Protein AF-A0A2N5KPG0-F1 (afdb_monomer)

Foldseek 3Di:
DDPPDPDPPDDDDDDDPADDLVRLLVVCCVDPCNVLLCCCQVPVNCVVVVPPSVVSLVVNLVSSCVRDPDPVSSVVSSD

Sequence (79 aa):
MASRCPDPYMSNGTWDAALSDAEVLALCRRAGNAAKFERLYDRGDTVEYAGDDSAADLALVGVIAFYTQDPDQLDRLFR

pLDDT: mean 81.13, std 15.19, range [45.34, 92.06]

Solvent-accessible surface area (backbone atoms only — not comparable to full-atom values): 5108 Å² total; per-residue (Å²): 136,86,88,72,74,81,70,93,86,69,87,78,88,90,85,71,98,68,78,51,74,71,52,42,53,52,48,49,63,68,38,99,56,15,72,58,46,48,34,46,70,78,63,64,53,26,68,94,46,78,65,34,57,69,62,39,49,53,52,48,50,56,57,52,52,71,69,44,88,50,66,72,58,50,51,65,70,76,107

Mean predicted aligned error: 9.38 Å

Secondary structure (DSSP, 8-state):
----PPPS-S---SSS----HHHHHHHHHHSTTHHHHHHHHHH---GGGTT-HHHHHHHHHHHHTTT---HHHHHHHH-

Structure (mmCIF, N/CA/C/O backbone):
data_AF-A0A2N5KPG0-F1
#
_entry.id   AF-A0A2N5KPG0-F1
#
loop_
_atom_site.group_PDB
_atom_site.id
_atom_site.type_symbol
_atom_site.label_atom_id
_atom_site.label_alt_id
_atom_site.label_comp_id
_atom_site.label_asym_id
_atom_site.label_entity_id
_atom_site.label_seq_id
_atom_site.pdbx_PDB_ins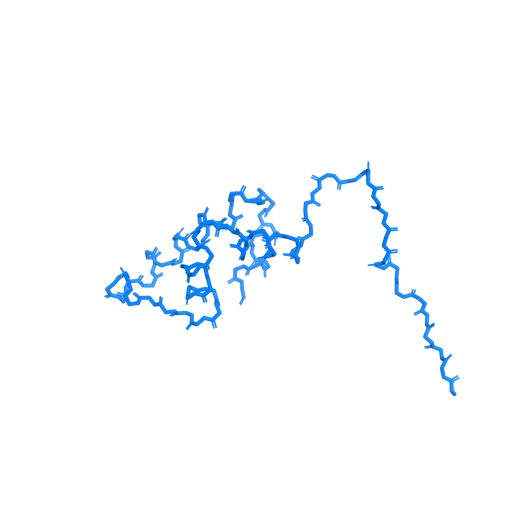_code
_atom_site.Cartn_x
_atom_site.Cartn_y
_atom_site.Cartn_z
_atom_site.occupancy
_atom_site.B_iso_or_equiv
_atom_site.auth_seq_id
_atom_site.auth_comp_id
_atom_site.auth_asym_id
_atom_site.auth_atom_id
_atom_site.pdbx_PDB_model_num
ATOM 1 N N . MET A 1 1 ? -10.970 -21.798 -35.966 1.00 48.72 1 MET A N 1
ATOM 2 C CA . MET A 1 1 ? -10.131 -22.391 -34.905 1.00 48.72 1 MET A CA 1
ATOM 3 C C . MET A 1 1 ? -8.827 -21.606 -34.804 1.00 48.72 1 MET A C 1
ATOM 5 O O . MET A 1 1 ? -8.134 -21.505 -35.801 1.00 48.72 1 MET A O 1
ATOM 9 N N . ALA A 1 2 ? -8.555 -21.061 -33.613 1.00 50.91 2 ALA A N 1
ATOM 10 C CA . ALA A 1 2 ? -7.256 -20.640 -33.069 1.00 50.91 2 ALA A CA 1
ATOM 11 C C . ALA A 1 2 ? -6.353 -19.687 -33.887 1.00 50.91 2 ALA A C 1
ATOM 13 O O . ALA A 1 2 ? -5.248 -20.053 -34.269 1.00 50.91 2 ALA A O 1
ATOM 14 N N . SER A 1 3 ? -6.751 -18.416 -33.991 1.00 49.62 3 SER A N 1
ATOM 15 C CA . SER A 1 3 ? -5.773 -17.318 -33.989 1.00 49.62 3 SER A CA 1
ATOM 16 C C . SER A 1 3 ? -5.513 -16.932 -32.535 1.00 49.62 3 SER A C 1
ATOM 18 O O . SER A 1 3 ? -6.193 -16.071 -31.986 1.00 49.62 3 SER A O 1
ATOM 20 N N . ARG A 1 4 ? -4.582 -17.622 -31.874 1.00 51.16 4 ARG A N 1
ATOM 21 C CA . ARG A 1 4 ? -3.907 -17.056 -30.703 1.00 51.16 4 ARG A CA 1
ATOM 22 C C . ARG A 1 4 ? -2.622 -16.444 -31.232 1.00 51.16 4 ARG A C 1
ATOM 24 O O . ARG A 1 4 ? -1.653 -17.159 -31.469 1.00 51.16 4 ARG A O 1
ATOM 31 N N . CYS A 1 5 ? -2.657 -15.142 -31.501 1.00 45.34 5 CYS A N 1
ATOM 32 C CA . CYS A 1 5 ? -1.426 -14.368 -31.543 1.00 45.34 5 CYS A CA 1
ATOM 33 C C . CYS A 1 5 ? -0.685 -14.633 -30.223 1.00 45.34 5 CYS A C 1
ATOM 35 O O . CYS A 1 5 ? -1.341 -14.668 -29.182 1.00 45.34 5 CYS A O 1
ATOM 37 N N . PRO A 1 6 ? 0.631 -14.866 -30.233 1.00 52.72 6 PRO A N 1
ATOM 38 C CA . PRO A 1 6 ? 1.386 -14.845 -28.994 1.00 52.72 6 PRO A CA 1
ATOM 39 C C . PRO A 1 6 ? 1.308 -13.423 -28.425 1.00 52.72 6 PRO A C 1
ATOM 41 O O . PRO A 1 6 ? 1.708 -12.468 -29.091 1.00 52.72 6 PRO A O 1
ATOM 44 N N . ASP A 1 7 ? 0.734 -13.280 -27.231 1.00 55.03 7 ASP A N 1
ATOM 45 C CA . ASP A 1 7 ? 0.734 -12.023 -26.489 1.00 55.03 7 ASP A CA 1
ATOM 46 C C . ASP A 1 7 ? 2.195 -11.566 -26.292 1.00 55.03 7 ASP A C 1
ATOM 48 O O . ASP A 1 7 ? 3.007 -12.346 -25.786 1.00 55.03 7 ASP A O 1
ATOM 52 N N . PRO A 1 8 ? 2.572 -10.329 -26.668 1.00 53.84 8 PRO A N 1
ATOM 53 C CA . PRO A 1 8 ? 3.957 -9.846 -26.615 1.00 53.84 8 PRO A CA 1
ATOM 54 C C . PRO A 1 8 ? 4.483 -9.602 -25.188 1.00 53.84 8 PRO A C 1
ATOM 56 O O . PRO A 1 8 ? 5.502 -8.943 -25.014 1.00 53.84 8 PRO A O 1
ATOM 59 N N . TYR A 1 9 ? 3.809 -10.121 -24.160 1.00 51.78 9 TYR A N 1
ATOM 60 C CA . TYR A 1 9 ? 4.140 -9.891 -22.754 1.00 51.78 9 TYR A CA 1
ATOM 61 C C . TYR A 1 9 ? 4.731 -11.126 -22.061 1.00 51.78 9 TYR A C 1
ATOM 63 O O . TYR A 1 9 ? 4.551 -11.329 -20.864 1.00 51.78 9 TYR A O 1
ATOM 71 N N . MET A 1 10 ? 5.437 -11.973 -22.814 1.00 52.56 10 MET A N 1
ATOM 72 C CA . MET A 1 10 ? 6.233 -13.058 -22.245 1.00 52.56 10 MET A CA 1
ATOM 73 C C . MET A 1 10 ? 7.702 -12.900 -22.640 1.00 52.56 10 MET A C 1
ATOM 75 O O . MET A 1 10 ? 8.079 -13.107 -23.790 1.00 52.56 10 MET A O 1
ATOM 79 N N . SER A 1 11 ? 8.503 -12.593 -21.615 1.00 63.28 11 SER A N 1
ATOM 80 C CA . SER A 1 11 ? 9.962 -12.717 -21.532 1.00 63.28 11 SER A CA 1
ATOM 81 C C . SER A 1 11 ? 10.814 -11.669 -22.255 1.00 63.28 11 SER A C 1
ATOM 83 O O . SER A 1 11 ? 11.114 -11.804 -23.435 1.00 63.28 11 SER A O 1
ATOM 85 N N . ASN A 1 12 ? 11.415 -10.763 -21.473 1.00 47.94 12 ASN A N 1
ATOM 86 C CA . ASN A 1 12 ? 12.866 -10.611 -21.550 1.00 47.94 12 ASN A CA 1
ATOM 87 C C . ASN A 1 12 ? 13.460 -10.118 -20.227 1.00 47.94 12 ASN A C 1
ATOM 89 O O . ASN A 1 12 ? 13.091 -9.067 -19.711 1.00 47.94 12 ASN A O 1
ATOM 93 N N . GLY A 1 13 ? 14.417 -10.880 -19.703 1.00 62.62 13 GLY A N 1
ATOM 94 C CA . GLY A 1 13 ? 15.323 -10.368 -18.693 1.00 62.62 13 GLY A CA 1
ATOM 95 C C . GLY A 1 13 ? 16.166 -9.218 -19.253 1.00 62.62 13 GLY A C 1
ATOM 96 O O . GLY A 1 13 ? 16.465 -9.162 -20.444 1.00 62.62 13 GLY A O 1
ATOM 97 N N . THR A 1 14 ? 16.556 -8.357 -18.316 1.00 54.47 14 THR A N 1
ATOM 98 C CA . THR A 1 14 ? 17.794 -7.569 -18.265 1.00 54.47 14 THR A CA 1
ATOM 99 C C . THR A 1 14 ? 17.909 -6.162 -18.853 1.00 54.47 14 THR A C 1
ATOM 101 O O . THR A 1 14 ? 19.012 -5.659 -18.702 1.00 54.47 14 THR A O 1
ATOM 104 N N . TRP A 1 15 ? 16.889 -5.439 -19.362 1.00 51.22 15 TRP A N 1
ATOM 105 C CA . TRP A 1 15 ? 17.152 -4.045 -19.833 1.00 51.22 15 TRP A CA 1
ATOM 106 C C . TRP A 1 15 ? 16.083 -2.939 -19.641 1.00 51.22 15 TRP A C 1
ATOM 108 O O . TRP A 1 15 ? 16.230 -1.891 -20.258 1.00 51.22 15 TRP A O 1
ATOM 118 N N . ASP A 1 16 ? 15.093 -3.077 -18.752 1.00 50.94 16 ASP A N 1
ATOM 119 C CA . ASP A 1 16 ? 14.330 -1.921 -18.225 1.00 5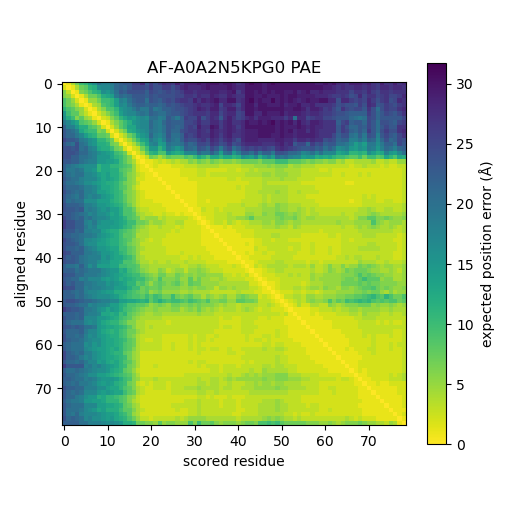0.94 16 ASP A CA 1
ATOM 120 C C . ASP A 1 16 ? 14.008 -2.197 -16.746 1.00 50.94 16 ASP A C 1
ATOM 122 O O . ASP A 1 16 ? 13.253 -3.107 -16.417 1.00 50.94 16 ASP A O 1
ATOM 126 N N . ALA A 1 17 ? 14.743 -1.561 -15.834 1.00 58.56 17 ALA A N 1
ATOM 127 C CA . ALA A 1 17 ? 14.913 -2.017 -14.451 1.00 58.56 17 ALA A CA 1
ATOM 128 C C . ALA A 1 17 ? 13.784 -1.574 -13.496 1.00 58.56 17 ALA A C 1
ATOM 130 O O . ALA A 1 17 ? 14.062 -1.170 -12.367 1.00 58.56 17 ALA A O 1
ATOM 131 N N . ALA A 1 18 ? 12.526 -1.640 -13.932 1.00 70.94 18 ALA A N 1
ATOM 132 C CA . ALA A 1 18 ? 11.359 -1.423 -13.079 1.00 70.94 18 ALA A CA 1
ATOM 133 C C . ALA A 1 18 ? 10.599 -2.746 -12.900 1.00 70.94 18 ALA A C 1
ATOM 135 O O . ALA A 1 18 ? 10.342 -3.461 -13.867 1.00 70.94 18 ALA A O 1
ATOM 136 N N . LEU A 1 19 ? 10.269 -3.098 -11.654 1.00 85.19 19 LEU A N 1
ATOM 137 C CA . LEU A 1 19 ? 9.462 -4.282 -11.350 1.00 85.19 19 LEU A CA 1
ATOM 138 C C . LEU A 1 19 ? 8.072 -4.131 -11.974 1.00 85.19 19 LEU A C 1
ATOM 140 O O . LEU A 1 19 ? 7.497 -3.046 -11.949 1.00 85.19 19 LEU A O 1
ATOM 144 N N . SER A 1 20 ? 7.502 -5.213 -12.495 1.00 88.44 20 SER A N 1
ATOM 145 C CA . SER A 1 20 ? 6.103 -5.223 -12.935 1.00 88.44 20 SER A CA 1
ATOM 146 C C . SER A 1 20 ? 5.133 -5.236 -11.747 1.00 88.44 20 SER A C 1
ATOM 148 O O . SER A 1 20 ? 5.482 -5.662 -10.645 1.00 88.44 20 SER A O 1
ATOM 150 N N . ASP A 1 21 ? 3.882 -4.823 -11.973 1.00 89.06 21 ASP A N 1
ATOM 151 C CA . ASP A 1 21 ? 2.842 -4.752 -10.933 1.00 89.06 21 ASP A CA 1
ATOM 152 C C . ASP A 1 21 ? 2.691 -6.106 -10.199 1.00 89.06 21 ASP A C 1
ATOM 154 O O . ASP A 1 21 ? 2.665 -6.182 -8.970 1.00 89.06 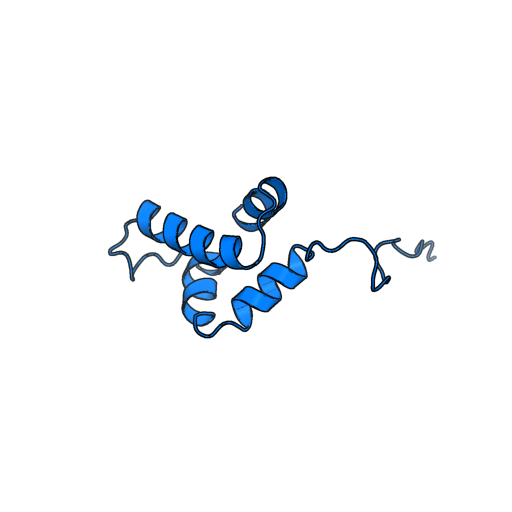21 ASP A O 1
ATOM 158 N N . ALA A 1 22 ? 2.694 -7.211 -10.955 1.00 88.75 22 ALA A N 1
ATOM 159 C CA . ALA A 1 22 ? 2.617 -8.565 -10.410 1.00 88.75 22 ALA A CA 1
ATOM 160 C C . ALA A 1 22 ? 3.855 -8.958 -9.583 1.00 88.75 22 ALA A C 1
ATOM 162 O O . ALA A 1 22 ? 3.730 -9.688 -8.597 1.00 88.75 22 ALA A O 1
ATOM 163 N N . GLU A 1 23 ? 5.046 -8.488 -9.958 1.00 90.25 23 GLU A N 1
ATOM 164 C CA . GLU A 1 23 ? 6.274 -8.722 -9.194 1.00 90.25 23 GLU A CA 1
ATOM 165 C C . GLU A 1 23 ? 6.277 -7.936 -7.887 1.00 90.25 23 GLU A C 1
ATOM 167 O O . GLU A 1 23 ? 6.630 -8.503 -6.852 1.00 90.25 23 GLU A O 1
ATOM 172 N N . VAL A 1 24 ? 5.825 -6.679 -7.905 1.00 91.44 24 VAL A N 1
ATOM 173 C CA . VAL A 1 24 ? 5.660 -5.862 -6.696 1.00 91.44 24 VAL A CA 1
ATOM 174 C C . VAL A 1 24 ? 4.700 -6.545 -5.723 1.00 91.44 24 VAL A C 1
ATOM 176 O O . VAL A 1 24 ? 5.070 -6.796 -4.576 1.00 91.44 24 VAL A O 1
ATOM 179 N N . LEU A 1 25 ? 3.516 -6.961 -6.186 1.00 91.12 25 LEU A N 1
ATOM 180 C CA . LEU A 1 25 ? 2.554 -7.697 -5.356 1.00 91.12 25 LEU A CA 1
ATOM 181 C C . LEU A 1 25 ? 3.138 -9.005 -4.817 1.00 91.12 25 LEU A C 1
ATOM 183 O O . LEU A 1 25 ? 2.947 -9.354 -3.650 1.00 91.12 25 LEU A O 1
ATOM 187 N N . ALA A 1 26 ? 3.875 -9.737 -5.653 1.00 91.38 26 ALA A N 1
ATOM 188 C CA . ALA A 1 26 ? 4.523 -10.963 -5.224 1.00 91.38 26 ALA A CA 1
ATOM 189 C C . ALA A 1 26 ? 5.587 -10.697 -4.150 1.00 91.38 26 ALA A C 1
ATOM 191 O O . ALA A 1 26 ? 5.712 -11.503 -3.234 1.00 91.38 26 ALA A O 1
ATOM 192 N N . LEU A 1 27 ? 6.337 -9.596 -4.229 1.00 91.12 27 LEU A N 1
ATOM 193 C CA . LEU A 1 27 ? 7.309 -9.201 -3.210 1.00 91.12 27 LEU A CA 1
ATOM 194 C C . LEU A 1 27 ? 6.627 -8.787 -1.904 1.00 91.12 27 LEU A C 1
ATOM 196 O O . LEU A 1 27 ? 7.032 -9.275 -0.848 1.00 91.12 27 LEU A O 1
ATOM 200 N N . CYS A 1 28 ? 5.549 -7.999 -1.967 1.00 91.38 28 CYS A N 1
ATOM 201 C CA . CYS A 1 28 ? 4.739 -7.650 -0.797 1.00 91.38 28 CYS A CA 1
ATOM 202 C C . CYS A 1 28 ? 4.210 -8.904 -0.078 1.00 91.38 28 CYS A C 1
ATOM 204 O O . CYS A 1 28 ? 4.281 -8.994 1.145 1.00 91.38 28 CYS A O 1
ATOM 206 N N . ARG A 1 29 ? 3.773 -9.922 -0.832 1.00 90.38 29 ARG A N 1
ATOM 207 C CA . ARG A 1 29 ? 3.302 -11.215 -0.292 1.00 90.38 29 ARG A CA 1
ATOM 208 C C . ARG A 1 29 ? 4.411 -12.130 0.238 1.00 90.38 29 ARG A C 1
ATOM 210 O O . ARG A 1 29 ? 4.131 -13.098 0.936 1.00 90.38 29 ARG A O 1
ATOM 217 N N . ARG A 1 30 ? 5.677 -11.854 -0.081 1.00 90.12 30 ARG A N 1
ATOM 218 C CA . ARG A 1 30 ? 6.847 -12.594 0.437 1.00 90.12 30 ARG A CA 1
ATOM 219 C C . ARG A 1 30 ? 7.503 -11.892 1.624 1.00 90.12 30 ARG A C 1
ATOM 221 O O . ARG A 1 30 ? 8.382 -12.466 2.264 1.00 90.12 30 ARG A O 1
ATOM 228 N N . ALA A 1 31 ? 7.127 -10.645 1.883 1.00 89.69 31 ALA A N 1
ATOM 229 C CA . ALA A 1 31 ? 7.694 -9.837 2.943 1.00 89.69 31 ALA A CA 1
ATOM 230 C C . ALA A 1 31 ? 7.346 -10.402 4.329 1.00 89.69 31 ALA A C 1
ATOM 232 O O . ALA A 1 31 ? 6.334 -11.075 4.517 1.00 89.69 31 ALA A O 1
ATOM 233 N N . GLY A 1 32 ? 8.147 -10.068 5.344 1.00 88.38 32 GLY A N 1
ATOM 234 C CA . GLY A 1 32 ? 7.860 -10.474 6.728 1.00 88.38 32 GLY A CA 1
ATOM 235 C C . GLY A 1 32 ? 6.533 -9.922 7.273 1.00 88.38 32 GLY A C 1
ATOM 236 O O . GLY A 1 32 ? 6.004 -10.437 8.252 1.00 88.38 32 GLY A O 1
ATOM 237 N N . ASN A 1 33 ? 5.979 -8.896 6.625 1.00 87.62 33 ASN A N 1
ATOM 238 C CA . ASN A 1 33 ? 4.685 -8.289 6.922 1.00 87.62 33 ASN A CA 1
ATOM 239 C C . ASN A 1 33 ? 3.594 -8.672 5.899 1.00 87.62 33 ASN A C 1
ATOM 241 O O . ASN A 1 33 ? 2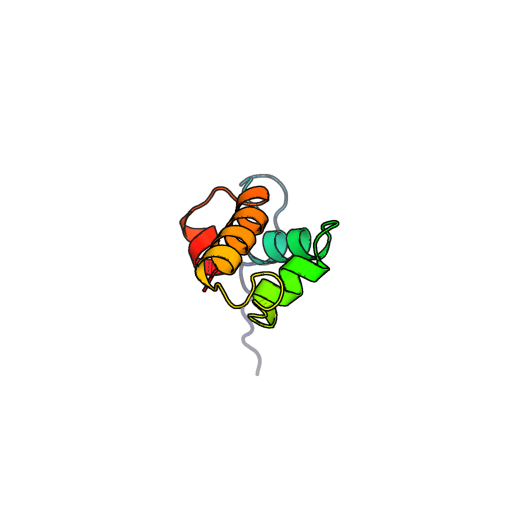.570 -7.996 5.841 1.00 87.62 33 ASN A O 1
ATOM 245 N N . ALA A 1 34 ? 3.772 -9.751 5.127 1.00 89.75 34 ALA A N 1
ATOM 246 C CA . ALA A 1 34 ? 2.809 -10.192 4.114 1.00 89.75 34 ALA A CA 1
ATOM 247 C C . ALA A 1 34 ? 1.386 -10.365 4.665 1.00 89.75 3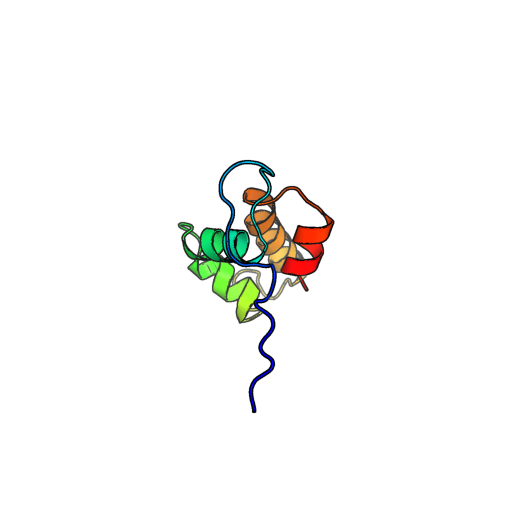4 ALA A C 1
ATOM 249 O O . ALA A 1 34 ? 0.435 -9.911 4.043 1.00 89.75 34 ALA A O 1
ATOM 250 N N . ALA A 1 35 ? 1.230 -10.917 5.874 1.00 90.38 35 ALA A N 1
ATOM 251 C CA . ALA A 1 35 ? -0.084 -11.059 6.508 1.00 90.38 35 ALA A CA 1
ATOM 252 C C . ALA A 1 35 ? -0.791 -9.707 6.716 1.00 90.38 35 ALA A C 1
ATOM 254 O O . ALA A 1 35 ? -2.001 -9.602 6.544 1.00 90.38 35 ALA A O 1
ATOM 255 N N . LYS A 1 36 ? -0.034 -8.655 7.051 1.00 88.69 36 LYS A N 1
ATOM 256 C CA . LYS A 1 36 ? -0.560 -7.291 7.169 1.00 88.69 36 LYS A CA 1
ATOM 257 C C . LYS A 1 36 ? -0.946 -6.736 5.799 1.00 88.69 36 LYS A C 1
ATOM 259 O O . LYS A 1 36 ? -2.008 -6.137 5.669 1.00 88.69 36 LYS A O 1
ATOM 264 N N . PHE A 1 37 ? -0.098 -6.953 4.794 1.00 91.31 37 PHE A N 1
ATOM 265 C CA . PHE A 1 37 ? -0.385 -6.556 3.419 1.00 91.31 37 PHE A CA 1
ATOM 266 C C . PHE A 1 37 ? -1.672 -7.215 2.909 1.00 91.31 37 PHE A C 1
ATOM 268 O O . PHE A 1 37 ? -2.561 -6.504 2.476 1.00 91.31 37 PHE A O 1
ATOM 275 N N . GLU A 1 38 ? -1.827 -8.533 3.040 1.00 91.19 38 GLU A N 1
ATOM 276 C CA . GLU A 1 38 ? -3.024 -9.262 2.590 1.00 91.19 38 GLU A CA 1
ATOM 277 C C . GLU A 1 38 ? -4.303 -8.800 3.304 1.00 91.19 38 GLU A C 1
ATOM 279 O O . GLU A 1 38 ? -5.369 -8.710 2.699 1.00 91.19 38 GLU A O 1
ATOM 284 N N . ARG A 1 39 ? -4.223 -8.471 4.599 1.00 90.31 39 ARG A N 1
ATOM 285 C CA . ARG A 1 39 ? -5.374 -7.926 5.336 1.00 90.31 39 ARG A CA 1
ATOM 286 C C . ARG A 1 39 ? -5.804 -6.564 4.806 1.00 90.31 39 ARG A C 1
ATOM 288 O O . ARG A 1 39 ? -6.993 -6.358 4.589 1.00 90.31 39 ARG A O 1
ATOM 295 N N . LEU A 1 40 ? -4.853 -5.664 4.580 1.00 89.94 40 LEU A N 1
ATOM 296 C CA . LEU A 1 40 ? -5.139 -4.325 4.069 1.00 89.94 40 LEU A CA 1
ATOM 297 C C . LEU A 1 40 ? -5.561 -4.360 2.594 1.00 89.94 40 LEU A C 1
ATOM 299 O O . LEU A 1 40 ? -6.573 -3.776 2.235 1.00 89.94 40 LEU A O 1
ATOM 303 N N . TYR A 1 41 ? -4.822 -5.095 1.765 1.00 89.81 41 TYR A N 1
ATOM 304 C CA . TYR A 1 41 ? -4.968 -5.130 0.312 1.00 89.81 41 TYR A CA 1
ATOM 305 C C . TYR A 1 41 ? -6.127 -6.008 -0.166 1.00 89.81 41 TYR A C 1
ATOM 307 O O . TYR A 1 41 ? -6.968 -5.562 -0.936 1.00 89.81 41 TYR A O 1
ATOM 315 N N . ASP A 1 42 ? -6.195 -7.268 0.282 1.00 88.75 42 ASP A N 1
ATOM 316 C CA . ASP A 1 42 ? -7.188 -8.221 -0.228 1.00 88.75 42 ASP A CA 1
ATOM 317 C C . ASP A 1 42 ? -8.519 -8.140 0.540 1.00 88.75 42 ASP A C 1
ATOM 319 O O . ASP A 1 42 ? -9.569 -8.499 0.003 1.00 88.75 42 ASP A O 1
ATOM 323 N N . ARG A 1 43 ? -8.496 -7.716 1.813 1.00 87.06 43 ARG A N 1
ATOM 324 C CA . ARG A 1 43 ? -9.692 -7.697 2.678 1.00 87.06 43 ARG A CA 1
ATOM 325 C C . ARG A 1 43 ? -10.192 -6.300 3.035 1.00 87.06 43 ARG A C 1
ATOM 327 O O . ARG A 1 43 ? -11.324 -6.212 3.503 1.00 87.06 43 ARG A O 1
ATOM 334 N N . GLY A 1 44 ? -9.381 -5.253 2.863 1.00 85.50 44 GLY A N 1
ATOM 335 C CA . GLY A 1 44 ? -9.704 -3.916 3.375 1.00 85.50 44 GLY A CA 1
ATOM 336 C C . GLY A 1 44 ? -9.903 -3.908 4.895 1.00 85.50 44 GLY A C 1
ATOM 337 O O . GLY A 1 44 ? -10.740 -3.177 5.413 1.00 85.50 44 GLY A O 1
ATOM 338 N N . ASP A 1 45 ? -9.214 -4.796 5.617 1.00 85.94 45 ASP A N 1
ATOM 339 C CA . ASP A 1 45 ? -9.409 -4.981 7.052 1.00 85.94 45 ASP A CA 1
ATOM 340 C C . ASP A 1 45 ? -8.592 -3.952 7.845 1.00 85.94 45 ASP A C 1
ATOM 342 O O . ASP A 1 45 ? -7.384 -4.105 8.047 1.00 85.94 45 ASP A O 1
ATOM 346 N N . THR A 1 46 ? -9.273 -2.908 8.316 1.00 87.50 46 THR A N 1
ATOM 347 C CA . THR A 1 46 ? -8.688 -1.782 9.060 1.00 87.50 46 THR A CA 1
ATOM 348 C C . THR A 1 46 ? -8.823 -1.935 10.580 1.00 87.50 46 THR A C 1
ATOM 350 O O . THR A 1 46 ? -8.571 -0.998 11.341 1.00 87.50 46 THR A O 1
ATOM 353 N N . VAL A 1 47 ? -9.159 -3.137 11.075 1.00 85.50 47 VAL A N 1
ATOM 354 C CA . VAL A 1 47 ? -9.357 -3.401 12.515 1.00 85.50 47 VAL A CA 1
ATOM 355 C C . VAL A 1 47 ? -8.103 -3.105 13.342 1.00 85.50 47 VAL A C 1
ATOM 357 O O . VAL A 1 47 ? -8.207 -2.564 14.442 1.00 85.50 47 VAL A O 1
ATOM 360 N N . GLU A 1 48 ? -6.908 -3.394 12.816 1.00 83.00 48 GLU A N 1
ATOM 361 C CA . GLU A 1 48 ? -5.633 -3.081 13.492 1.00 83.00 48 GLU A CA 1
ATOM 362 C C . GLU A 1 48 ? -5.363 -1.570 13.603 1.00 83.00 48 GLU A C 1
ATOM 364 O O . GLU A 1 48 ? -4.523 -1.144 14.393 1.00 83.00 48 GLU A O 1
ATOM 369 N N . TYR A 1 49 ? -6.120 -0.767 12.856 1.00 86.50 49 TYR A N 1
ATOM 370 C CA . TYR A 1 49 ? -6.084 0.691 12.842 1.00 86.50 49 TYR A CA 1
ATOM 371 C C . TYR A 1 49 ? -7.288 1.314 13.556 1.00 86.50 49 TYR A C 1
ATOM 373 O O . TYR A 1 49 ? -7.570 2.489 13.370 1.00 86.50 49 TYR A O 1
ATOM 381 N N . ALA A 1 50 ? -8.011 0.544 14.380 1.00 85.38 50 ALA A N 1
ATOM 382 C CA . ALA A 1 50 ? -9.223 0.992 15.072 1.00 85.38 50 ALA A CA 1
ATOM 383 C C . ALA A 1 50 ? -10.332 1.509 14.129 1.00 85.38 50 ALA A C 1
ATOM 385 O O . ALA A 1 50 ? -11.163 2.319 14.538 1.00 85.38 50 ALA A O 1
ATOM 386 N N . GLY A 1 51 ? -10.357 1.021 12.883 1.00 81.56 51 GLY A N 1
ATOM 387 C CA . GLY A 1 51 ? -11.277 1.496 11.848 1.00 81.56 51 GLY A CA 1
ATOM 388 C C . GLY A 1 51 ? -10.871 2.831 11.219 1.00 81.56 51 GLY A C 1
ATOM 389 O O . GLY A 1 51 ? -11.694 3.460 10.565 1.00 81.56 51 GLY A O 1
ATOM 390 N N . ASP A 1 52 ? -9.636 3.293 11.435 1.00 88.38 52 ASP A N 1
ATOM 391 C CA . ASP A 1 52 ? -9.082 4.446 10.730 1.00 88.38 52 ASP A CA 1
ATOM 392 C C . ASP A 1 52 ? -8.580 4.013 9.347 1.00 88.38 52 ASP A C 1
ATOM 394 O O . ASP A 1 52 ? -7.464 3.503 9.188 1.00 88.38 52 ASP A O 1
ATOM 398 N N . ASP A 1 53 ? -9.435 4.207 8.346 1.00 87.12 53 ASP A N 1
ATOM 399 C CA . ASP A 1 53 ? -9.133 3.860 6.959 1.00 87.12 53 ASP A CA 1
ATOM 400 C C . ASP A 1 53 ? -7.946 4.668 6.416 1.00 87.12 53 ASP A C 1
ATOM 402 O O . ASP A 1 53 ? -7.085 4.118 5.740 1.00 87.12 53 ASP A O 1
ATOM 406 N N . SER A 1 54 ? -7.796 5.938 6.812 1.00 90.56 54 SER A N 1
ATOM 407 C CA . SER A 1 54 ? -6.670 6.770 6.362 1.00 90.56 54 SER A CA 1
ATOM 408 C C . SER A 1 54 ? -5.326 6.259 6.885 1.00 90.56 54 SER A C 1
ATOM 410 O O . SER A 1 54 ? -4.327 6.251 6.161 1.00 90.56 54 SER A O 1
ATOM 412 N N . ALA A 1 55 ? -5.280 5.816 8.144 1.00 90.50 55 ALA A N 1
ATOM 413 C CA . ALA A 1 55 ? -4.078 5.219 8.721 1.00 90.50 55 ALA A CA 1
ATOM 414 C C . ALA A 1 55 ? -3.748 3.854 8.090 1.00 90.50 55 ALA A C 1
ATOM 416 O O . ALA A 1 55 ? -2.570 3.523 7.901 1.00 90.50 55 ALA A O 1
ATOM 417 N N . ALA A 1 56 ? -4.776 3.076 7.750 1.00 90.81 56 ALA A N 1
ATOM 418 C CA . ALA A 1 56 ? -4.645 1.805 7.053 1.00 90.81 56 ALA A CA 1
ATOM 419 C C . ALA A 1 56 ? -4.115 1.991 5.618 1.00 90.81 56 ALA A C 1
ATOM 421 O O . ALA A 1 56 ? -3.142 1.333 5.237 1.00 90.81 56 ALA A O 1
ATOM 422 N N . ASP A 1 57 ? -4.669 2.951 4.874 1.00 90.69 57 ASP A N 1
ATOM 423 C CA . ASP A 1 57 ? -4.240 3.322 3.524 1.00 90.69 57 ASP A CA 1
ATOM 424 C C . ASP A 1 57 ? -2.785 3.793 3.508 1.00 90.69 57 ASP A C 1
ATOM 426 O O . ASP A 1 57 ? -1.975 3.315 2.711 1.00 90.69 57 ASP A O 1
ATOM 430 N N . LEU A 1 58 ? -2.404 4.670 4.445 1.00 91.25 58 LEU A N 1
ATOM 431 C CA . LEU A 1 58 ? -1.023 5.142 4.573 1.00 91.25 58 LEU A CA 1
ATOM 432 C C . LEU A 1 58 ? -0.048 3.981 4.801 1.00 91.25 58 LEU A C 1
ATOM 434 O O . LEU A 1 58 ? 1.059 3.963 4.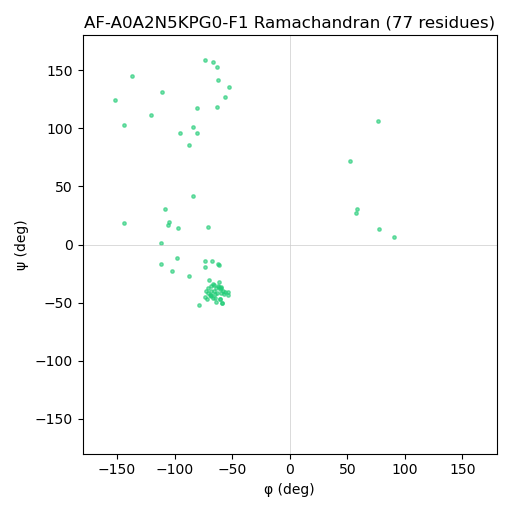255 1.00 91.25 58 LEU A O 1
ATOM 438 N N . ALA A 1 59 ? -0.448 3.000 5.607 1.00 91.19 59 ALA A N 1
ATOM 439 C CA . ALA A 1 59 ? 0.380 1.836 5.857 1.00 91.19 59 ALA A CA 1
ATOM 440 C C . ALA A 1 59 ? 0.475 0.907 4.645 1.00 91.19 59 ALA A C 1
ATOM 442 O O . ALA A 1 59 ? 1.552 0.359 4.406 1.00 91.19 59 ALA A O 1
ATOM 443 N N . LEU A 1 60 ? -0.608 0.741 3.884 1.00 91.00 60 LEU A N 1
ATOM 444 C CA . LEU A 1 60 ? -0.605 -0.040 2.652 1.00 91.00 60 LEU A CA 1
ATOM 445 C C . LEU A 1 60 ? 0.308 0.598 1.598 1.00 91.00 60 LEU A C 1
ATOM 447 O O . LEU A 1 60 ? 1.204 -0.065 1.071 1.00 91.00 60 LEU A O 1
ATOM 451 N N . VAL A 1 61 ? 0.147 1.904 1.369 1.00 92.06 61 VAL A N 1
ATOM 452 C CA . VAL A 1 61 ? 1.004 2.691 0.474 1.00 92.06 61 VAL A CA 1
ATOM 453 C C . VAL A 1 61 ? 2.465 2.598 0.906 1.00 92.06 61 VAL A C 1
ATOM 455 O O . VAL A 1 61 ? 3.331 2.378 0.066 1.00 92.06 61 VAL A O 1
ATOM 458 N N . GLY A 1 62 ? 2.755 2.671 2.208 1.00 91.06 62 GLY A N 1
ATOM 459 C CA . GLY A 1 62 ? 4.115 2.518 2.729 1.00 91.06 62 GLY A CA 1
ATOM 460 C C . GLY A 1 62 ? 4.753 1.154 2.431 1.00 91.06 62 GLY A C 1
ATOM 461 O O . GLY A 1 62 ? 5.963 1.081 2.221 1.00 91.06 62 GLY A O 1
ATOM 462 N N . VAL A 1 63 ? 3.962 0.075 2.375 1.00 91.06 63 VAL A N 1
ATOM 463 C CA . VAL A 1 63 ? 4.455 -1.261 1.992 1.00 91.06 63 VAL A CA 1
ATOM 464 C C . VAL A 1 63 ? 4.732 -1.334 0.491 1.00 91.06 63 VAL A C 1
ATOM 466 O O . VAL A 1 63 ? 5.779 -1.840 0.097 1.00 91.06 63 VAL A O 1
ATOM 469 N N . ILE A 1 64 ? 3.827 -0.821 -0.346 1.00 90.81 64 ILE A N 1
ATOM 470 C CA . ILE A 1 64 ? 3.968 -0.856 -1.811 1.00 90.81 64 ILE A CA 1
ATOM 471 C C . ILE A 1 64 ? 5.123 0.050 -2.269 1.00 90.81 64 ILE A C 1
ATOM 473 O O . ILE A 1 64 ? 5.964 -0.371 -3.064 1.00 90.81 64 ILE A O 1
ATOM 477 N N . ALA A 1 65 ? 5.229 1.253 -1.695 1.00 91.81 65 ALA A N 1
ATOM 478 C CA . ALA A 1 65 ? 6.265 2.244 -1.997 1.00 91.81 65 ALA A CA 1
ATOM 479 C C . ALA A 1 65 ? 7.695 1.773 -1.674 1.00 91.81 65 ALA A C 1
ATOM 481 O O . ALA A 1 65 ? 8.675 2.351 -2.141 1.00 91.81 65 ALA A O 1
ATOM 482 N N . PHE A 1 66 ? 7.842 0.721 -0.863 1.00 90.44 66 PHE A N 1
ATOM 483 C CA . PHE A 1 66 ? 9.142 0.103 -0.615 1.00 90.44 66 PHE A CA 1
ATOM 484 C C . PHE A 1 66 ? 9.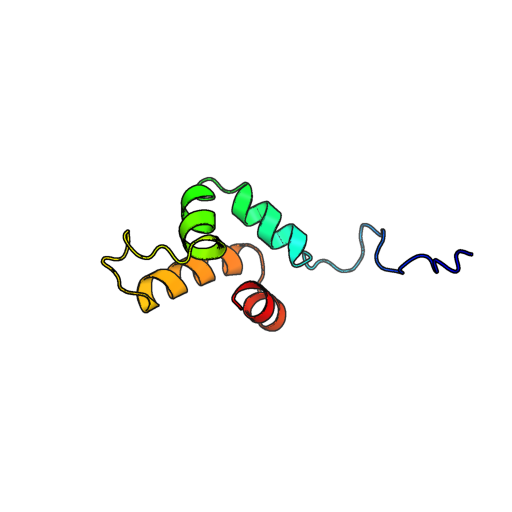674 -0.650 -1.845 1.00 90.44 66 PHE A C 1
ATOM 486 O O . PHE A 1 66 ? 10.885 -0.741 -2.039 1.00 90.44 66 PHE A O 1
ATOM 493 N N . TYR A 1 67 ? 8.777 -1.188 -2.673 1.00 89.75 67 TYR A N 1
ATOM 494 C CA . TYR A 1 67 ? 9.115 -2.015 -3.833 1.00 89.75 67 TYR A CA 1
ATOM 495 C C . TYR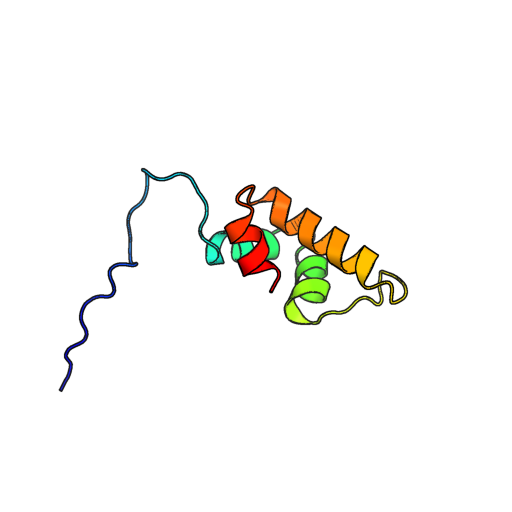 A 1 67 ? 9.018 -1.262 -5.159 1.00 89.75 67 TYR A C 1
ATOM 497 O O . TYR A 1 67 ? 9.672 -1.652 -6.121 1.00 89.75 67 TYR A O 1
ATOM 505 N N . THR A 1 68 ? 8.242 -0.183 -5.217 1.00 88.94 68 THR A N 1
ATOM 506 C CA . THR A 1 68 ? 8.165 0.687 -6.391 1.00 88.94 68 THR A CA 1
ATOM 507 C C . THR A 1 68 ? 8.176 2.159 -6.006 1.00 88.94 68 THR A C 1
ATOM 509 O O . THR A 1 68 ? 7.627 2.552 -4.982 1.00 88.94 68 THR A O 1
ATOM 512 N N . GLN A 1 69 ? 8.810 2.975 -6.846 1.00 89.50 69 GLN A N 1
ATOM 513 C CA . GLN A 1 69 ? 8.826 4.437 -6.743 1.00 89.50 69 GLN A CA 1
ATOM 514 C C . GLN A 1 69 ? 8.060 5.096 -7.898 1.00 89.50 69 GLN A C 1
ATOM 516 O O . GLN A 1 69 ? 8.022 6.323 -7.981 1.00 89.50 69 GLN A O 1
ATOM 521 N N . ASP A 1 70 ? 7.474 4.298 -8.793 1.00 89.94 70 ASP A N 1
ATOM 522 C CA . ASP A 1 70 ? 6.699 4.800 -9.920 1.00 89.94 70 ASP A CA 1
ATOM 523 C C . ASP A 1 70 ? 5.284 5.180 -9.442 1.00 89.94 70 ASP A C 1
ATOM 525 O O . ASP A 1 70 ? 4.553 4.314 -8.951 1.00 89.94 70 ASP A O 1
ATOM 529 N N . PRO A 1 71 ? 4.885 6.464 -9.531 1.00 89.12 71 PRO A N 1
ATOM 530 C CA . PRO A 1 71 ? 3.602 6.919 -9.004 1.00 89.12 71 PRO A CA 1
ATOM 531 C C . PRO A 1 71 ? 2.418 6.318 -9.768 1.00 89.12 71 PRO A C 1
ATOM 533 O O . PRO A 1 71 ? 1.401 6.011 -9.151 1.00 89.12 71 PRO A O 1
ATOM 536 N N . ASP A 1 72 ? 2.560 6.094 -11.078 1.00 90.12 72 ASP A N 1
ATOM 537 C CA . ASP A 1 72 ? 1.512 5.477 -11.894 1.00 90.12 72 ASP A CA 1
ATOM 538 C C . ASP A 1 72 ? 1.320 4.002 -11.518 1.00 90.12 72 ASP A C 1
ATOM 540 O O . ASP A 1 72 ? 0.197 3.511 -11.446 1.00 90.12 72 ASP A O 1
ATOM 544 N N . GLN A 1 73 ? 2.406 3.273 -11.262 1.00 90.00 73 GLN A N 1
ATOM 545 C CA . GLN A 1 73 ? 2.359 1.906 -10.754 1.00 90.00 73 GLN A CA 1
ATOM 546 C C . GLN A 1 73 ? 1.752 1.843 -9.361 1.00 90.00 73 GLN A C 1
ATOM 548 O O . GLN A 1 73 ? 0.939 0.963 -9.094 1.00 90.00 73 GLN A O 1
ATOM 553 N N . LEU A 1 74 ? 2.122 2.764 -8.477 1.00 91.06 74 LEU A N 1
ATOM 554 C CA . LEU 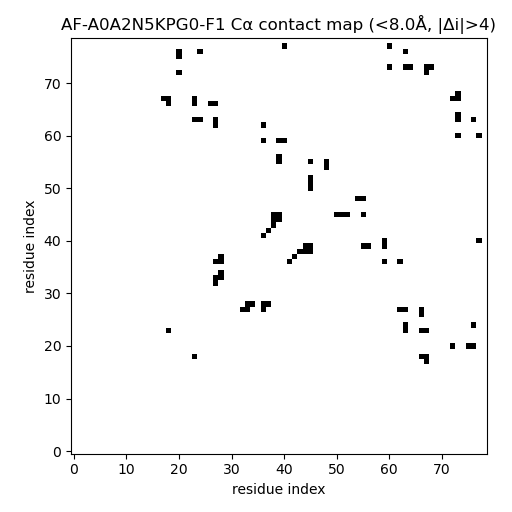A 1 74 ? 1.577 2.801 -7.130 1.00 91.06 74 LEU A CA 1
ATOM 555 C C . LEU A 1 74 ? 0.063 3.062 -7.144 1.00 91.06 74 LEU A C 1
ATOM 557 O O . LEU A 1 74 ? -0.660 2.369 -6.433 1.00 91.06 74 LEU A O 1
ATOM 561 N N . ASP A 1 75 ? -0.421 3.977 -7.993 1.00 90.81 75 ASP A N 1
ATOM 562 C CA . ASP A 1 75 ? -1.858 4.220 -8.202 1.00 90.81 75 ASP A CA 1
ATOM 563 C C . ASP A 1 75 ? -2.579 2.971 -8.731 1.00 90.81 75 ASP A C 1
ATOM 565 O O . ASP A 1 75 ? -3.594 2.558 -8.170 1.00 90.81 75 ASP A O 1
ATOM 569 N N . ARG A 1 76 ? -2.018 2.306 -9.754 1.00 90.56 76 ARG A N 1
ATOM 570 C CA . ARG A 1 76 ? -2.581 1.057 -10.300 1.00 90.56 76 ARG A CA 1
ATOM 571 C C . ARG A 1 76 ? -2.650 -0.058 -9.268 1.00 90.56 76 ARG A C 1
ATOM 573 O O . ARG A 1 76 ? -3.589 -0.844 -9.295 1.00 90.56 76 ARG A O 1
ATOM 580 N N . LEU A 1 77 ? -1.640 -0.154 -8.407 1.00 90.25 77 LEU A N 1
ATOM 581 C CA . LEU A 1 77 ? -1.592 -1.168 -7.367 1.00 90.25 77 LEU A CA 1
ATOM 582 C C . LEU A 1 77 ? -2.590 -0.860 -6.257 1.00 90.25 77 LEU A C 1
ATOM 584 O O . LEU A 1 77 ? -3.220 -1.789 -5.782 1.00 90.25 77 LEU A O 1
ATOM 588 N N . PHE A 1 78 ? -2.746 0.400 -5.855 1.00 86.12 78 PHE A N 1
ATOM 589 C CA . PHE A 1 78 ? -3.614 0.798 -4.745 1.00 86.12 78 PHE A CA 1
ATOM 590 C C . PHE A 1 78 ? -5.124 0.734 -5.058 1.00 86.12 78 PHE A C 1
ATOM 592 O O . PHE A 1 78 ? -5.931 0.703 -4.133 1.00 86.12 78 PHE A O 1
ATOM 599 N N . ARG A 1 79 ? -5.512 0.730 -6.336 1.00 80.62 79 ARG A N 1
ATOM 600 C CA . ARG A 1 79 ? -6.908 0.818 -6.789 1.00 80.62 79 ARG A CA 1
ATOM 601 C C . ARG A 1 79 ? -7.655 -0.514 -6.830 1.00 80.62 79 ARG A C 1
ATOM 603 O O . ARG A 1 79 ? -8.881 -0.476 -6.570 1.00 80.62 79 ARG A O 1
#

Radius of gyration: 15.93 Å; Cα contacts (8 Å, |Δi|>4): 51; chains: 1; bounding box: 29×29×50 Å